Protein AF-A0A8B6D2C5-F1 (afdb_monomer)

Sequence (75 aa):
MVDILRQHLTKIKAPFGGEKVFKDECAFSFDNPESETGLYVCMNRFIGLGKQFVEPYFKKTGNAVFLHIKRIRKE

Radius of gyration: 12.81 Å; Cα contacts (8 Å, |Δi|>4): 121; chains: 1; bounding box: 30×32×38 Å

Nearest PDB structures (foldseek):
  3ihp-assembly1_A  TM=9.878E-01  e=1.184E-07  Homo sapiens
  3ihp-assembly2_B  TM=9.498E-01  e=4.823E-07  Homo sapiens
  9fmd-assembly1_NO  TM=4.555E-01  e=6.938E-01  Homo sapiens
  8fgw-assembly1_A  TM=4.450E-01  e=9.693E-01  Homo sapiens
  1joc-assembly1_B  TM=4.458E-01  e=2.023E+00  Homo sapiens

InterPro domains:
  IPR013083 Zinc finger, RING/FYVE/PHD-type [G3DSA:3.30.40.10] (1-75)
  IPR041432 Ubiquitinyl hydrolase, variant UBP zinc finger [PF17807] (12-75)

Mean predicted aligned error: 3.48 Å

Secondary structure (DSSP, 8-state):
-HHHHHTTGGG-----SSS----SS-TTSS--TTSTT-EEEETTT--EE-HHHHHHHHHHH----EEEE------

Solvent-accessible surface area (backbone atoms only — not comparable to full-atom values): 4518 Å² total; per-residue (Å²): 115,69,70,67,51,63,79,48,52,91,55,56,57,81,83,87,78,88,63,76,68,39,76,68,45,18,82,88,49,89,34,16,27,68,39,97,79,12,23,33,26,31,34,67,73,31,45,18,26,26,68,88,47,46,62,62,48,24,76,73,67,72,58,87,57,59,51,77,41,68,55,77,89,79,132

Foldseek 3Di:
DVVVVVVQVVQADDDPPPADAAQAAAPVDRAHQAPPQGWWAQRRRNGIHGPVCLVVVCVVPVRNDTDGHHDDDDD

pLDDT: mean 94.33, std 6.95, range [56.78, 98.56]

Organism: Mytilus galloprovincialis (NCBI:txid29158)

Structure (mmCIF, N/CA/C/O backbone):
data_AF-A0A8B6D2C5-F1
#
_entry.id   AF-A0A8B6D2C5-F1
#
loop_
_atom_site.group_PDB
_atom_site.id
_atom_site.type_symbol
_atom_site.label_atom_id
_atom_site.label_alt_id
_atom_site.label_comp_id
_atom_site.label_asym_id
_atom_site.label_entity_id
_atom_site.label_seq_id
_atom_site.pdbx_PDB_ins_code
_atom_site.Cartn_x
_atom_site.Cartn_y
_atom_site.Cartn_z
_atom_site.occupancy
_atom_site.B_iso_or_equiv
_atom_site.auth_seq_id
_atom_site.auth_comp_id
_atom_site.auth_asym_id
_atom_site.auth_atom_id
_atom_site.pdbx_PDB_model_num
ATOM 1 N N . MET A 1 1 ? -5.730 -19.835 -1.671 1.00 56.78 1 MET A N 1
ATOM 2 C CA . MET A 1 1 ? -5.347 -18.549 -1.027 1.00 56.78 1 MET A CA 1
ATOM 3 C C . MET A 1 1 ? -3.829 -18.376 -0.989 1.00 56.78 1 MET A C 1
ATOM 5 O O . MET A 1 1 ? -3.340 -17.372 -1.487 1.00 56.78 1 MET A O 1
ATOM 9 N N . VAL A 1 2 ? -3.072 -19.368 -0.502 1.00 66.50 2 VAL A N 1
ATOM 10 C CA . VAL A 1 2 ? -1.593 -19.358 -0.542 1.00 66.50 2 VAL A CA 1
ATOM 11 C C . VAL A 1 2 ? -1.044 -19.364 -1.980 1.00 66.50 2 VAL A C 1
ATOM 13 O O . VAL A 1 2 ? -0.016 -18.751 -2.248 1.00 66.50 2 VAL A O 1
ATOM 16 N N . ASP A 1 3 ? -1.755 -19.977 -2.931 1.00 82.00 3 ASP 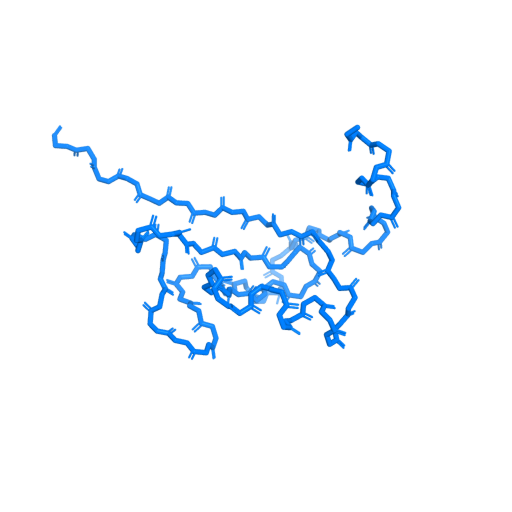A N 1
ATOM 17 C CA . ASP A 1 3 ? -1.292 -20.111 -4.324 1.00 82.00 3 ASP A CA 1
ATOM 18 C C . ASP A 1 3 ? -1.198 -18.793 -5.095 1.00 82.00 3 ASP A C 1
ATOM 20 O O . ASP A 1 3 ? -0.317 -18.639 -5.935 1.00 82.00 3 ASP A O 1
ATOM 24 N N . ILE A 1 4 ? -2.052 -17.818 -4.774 1.00 87.94 4 ILE A N 1
ATOM 25 C CA . ILE A 1 4 ? -1.990 -16.479 -5.378 1.00 87.94 4 ILE A CA 1
ATOM 26 C C . ILE A 1 4 ? -0.791 -15.717 -4.805 1.00 87.94 4 ILE A C 1
ATOM 28 O O . ILE A 1 4 ? -0.045 -15.075 -5.538 1.00 87.94 4 ILE A O 1
ATOM 32 N N . LEU A 1 5 ? -0.544 -15.846 -3.496 1.00 89.75 5 LEU A N 1
ATOM 33 C CA . LEU A 1 5 ? 0.608 -15.222 -2.849 1.00 89.75 5 LEU A CA 1
ATOM 34 C C . LEU A 1 5 ? 1.934 -15.762 -3.404 1.00 89.75 5 LEU A C 1
ATOM 36 O O . LEU A 1 5 ? 2.853 -14.978 -3.640 1.00 89.75 5 LEU A O 1
ATOM 40 N N . ARG A 1 6 ? 2.019 -17.076 -3.671 1.00 92.94 6 ARG A N 1
ATOM 41 C CA . ARG A 1 6 ? 3.213 -17.740 -4.236 1.00 92.94 6 ARG A CA 1
ATOM 42 C C . ARG A 1 6 ? 3.724 -17.066 -5.512 1.00 92.94 6 ARG A C 1
ATOM 44 O O . ARG A 1 6 ? 4.932 -16.927 -5.671 1.00 92.94 6 ARG A O 1
ATOM 51 N N . GLN A 1 7 ? 2.826 -16.581 -6.370 1.00 92.75 7 GLN A N 1
ATOM 52 C CA . GLN A 1 7 ? 3.176 -15.917 -7.635 1.00 92.75 7 GLN A CA 1
ATOM 53 C C . GLN A 1 7 ? 3.861 -14.555 -7.441 1.00 92.75 7 GLN A C 1
ATOM 55 O O . GLN A 1 7 ? 4.494 -14.037 -8.360 1.00 92.75 7 GLN A O 1
ATOM 60 N N . HIS A 1 8 ? 3.749 -13.966 -6.249 1.00 93.81 8 HIS A N 1
ATOM 61 C CA . HIS A 1 8 ? 4.248 -12.625 -5.954 1.00 93.81 8 HIS A CA 1
ATOM 62 C C . HIS A 1 8 ? 5.388 -12.597 -4.930 1.00 93.81 8 HIS A C 1
ATOM 64 O O . HIS A 1 8 ? 5.946 -11.524 -4.694 1.00 93.81 8 HIS A O 1
ATOM 70 N N . LEU A 1 9 ? 5.776 -13.747 -4.359 1.00 93.19 9 LEU A N 1
ATOM 71 C CA . LEU A 1 9 ? 6.812 -13.833 -3.319 1.00 93.19 9 LEU A CA 1
ATOM 72 C C . LEU A 1 9 ? 8.150 -13.223 -3.753 1.00 93.19 9 LEU A C 1
ATOM 74 O O . LEU A 1 9 ? 8.800 -12.558 -2.955 1.00 93.19 9 LEU A O 1
ATOM 78 N N . THR A 1 10 ? 8.532 -13.366 -5.024 1.00 94.25 1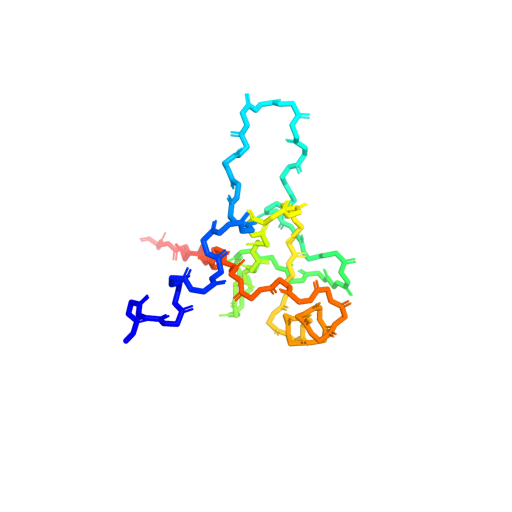0 THR A N 1
ATOM 79 C CA . THR A 1 10 ? 9.792 -12.821 -5.566 1.00 94.25 10 THR A CA 1
ATOM 80 C C . THR A 1 10 ? 9.858 -11.291 -5.557 1.00 94.25 10 THR A C 1
ATOM 82 O O . THR A 1 10 ? 10.943 -10.723 -5.673 1.00 94.25 10 THR A O 1
ATOM 85 N N . LYS A 1 11 ? 8.715 -10.607 -5.418 1.00 94.06 11 LYS A N 1
ATOM 86 C CA . LYS A 1 11 ? 8.633 -9.143 -5.314 1.00 94.06 11 LYS A CA 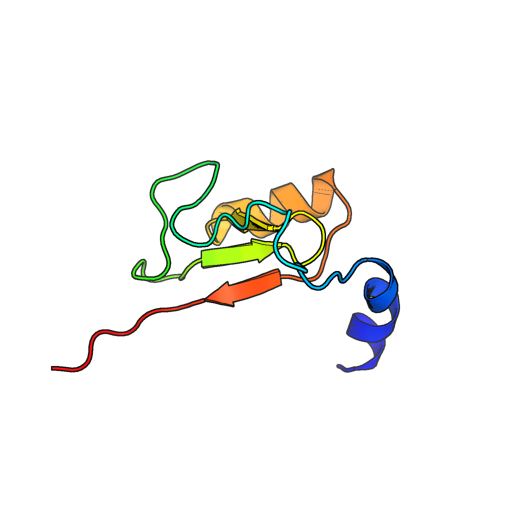1
ATOM 87 C C . LYS A 1 11 ? 8.521 -8.646 -3.870 1.00 94.06 11 LYS A C 1
ATOM 89 O O . LYS A 1 11 ? 8.539 -7.436 -3.664 1.00 94.06 11 LYS A O 1
ATOM 94 N N . ILE A 1 12 ? 8.386 -9.529 -2.882 1.00 95.56 12 ILE A N 1
ATOM 95 C CA . ILE A 1 12 ? 8.312 -9.149 -1.467 1.00 95.56 12 ILE A CA 1
ATOM 96 C C . ILE A 1 12 ? 9.733 -8.944 -0.942 1.00 95.56 12 ILE A C 1
ATOM 98 O O . ILE A 1 12 ? 10.595 -9.804 -1.111 1.00 95.56 12 ILE A O 1
ATOM 102 N N . LYS A 1 13 ? 9.973 -7.810 -0.288 1.00 95.06 13 LYS A N 1
ATOM 103 C CA . LYS A 1 13 ? 11.250 -7.460 0.335 1.00 95.06 13 LYS A CA 1
ATOM 104 C C . LYS A 1 13 ? 11.035 -7.128 1.806 1.00 95.06 13 LYS A C 1
ATOM 106 O O . LYS A 1 13 ? 10.003 -6.573 2.179 1.00 95.06 13 LYS A O 1
ATOM 111 N N . ALA A 1 14 ? 12.028 -7.445 2.629 1.00 94.31 14 ALA A N 1
ATOM 112 C CA . ALA A 1 14 ? 12.124 -6.936 3.990 1.00 94.31 14 ALA A CA 1
ATOM 113 C C . ALA A 1 14 ? 13.035 -5.695 3.983 1.00 94.31 14 ALA A C 1
ATOM 115 O O . ALA A 1 14 ? 14.079 -5.742 3.331 1.00 94.31 14 ALA A O 1
ATOM 116 N N . PRO A 1 15 ? 12.661 -4.588 4.646 1.00 92.69 15 PRO A N 1
ATOM 117 C CA . PRO A 1 15 ? 13.568 -3.461 4.833 1.00 92.69 15 PRO A CA 1
ATOM 118 C C . PRO A 1 15 ? 14.643 -3.840 5.863 1.00 92.69 15 PRO A C 1
ATOM 120 O O . PRO A 1 15 ? 14.309 -4.350 6.935 1.00 92.69 15 PRO A O 1
ATOM 123 N N . PHE A 1 16 ? 15.916 -3.579 5.561 1.00 89.94 16 PHE A N 1
ATOM 124 C CA . PHE A 1 16 ? 17.052 -3.930 6.435 1.00 89.94 16 PHE A CA 1
ATOM 125 C C . PHE A 1 16 ? 17.712 -2.706 7.091 1.00 89.94 16 PHE A C 1
ATOM 127 O O . PHE A 1 16 ? 18.768 -2.818 7.707 1.00 89.94 16 PHE A O 1
ATOM 134 N N . GLY A 1 17 ? 17.067 -1.538 7.002 1.00 85.75 17 GLY A N 1
ATOM 135 C CA . GLY A 1 17 ? 17.414 -0.334 7.765 1.00 85.75 17 GLY A CA 1
ATOM 136 C C . GLY A 1 17 ? 17.986 0.817 6.935 1.00 85.75 17 GLY A C 1
ATOM 137 O O . GLY A 1 17 ? 18.064 1.932 7.440 1.00 85.75 17 GLY A O 1
ATOM 138 N N . GLY A 1 18 ? 18.333 0.586 5.665 1.00 88.19 18 GLY A N 1
ATOM 139 C CA . GLY A 1 18 ? 18.760 1.649 4.742 1.00 88.19 18 GLY A CA 1
ATOM 140 C C . GLY A 1 18 ? 17.605 2.275 3.954 1.00 88.19 18 GLY A C 1
ATOM 141 O O . GLY A 1 18 ? 17.716 3.386 3.434 1.00 88.19 18 GLY A O 1
ATOM 142 N N . GLU A 1 19 ? 16.487 1.564 3.845 1.00 93.19 19 GLU A N 1
ATOM 143 C CA . GLU A 1 19 ? 15.345 1.969 3.039 1.00 93.19 19 GLU A CA 1
ATOM 144 C C . GLU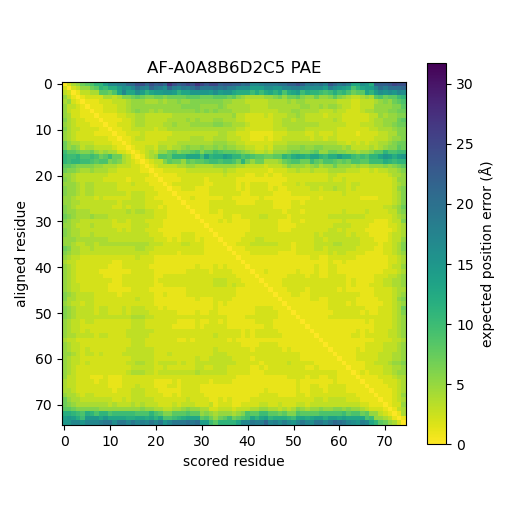 A 1 19 ? 14.356 2.828 3.828 1.00 93.19 19 GLU A C 1
ATOM 146 O O . GLU A 1 19 ? 14.001 2.539 4.970 1.00 93.19 19 GLU A O 1
ATOM 151 N N . LYS A 1 20 ? 13.832 3.869 3.176 1.00 94.50 20 LYS A N 1
ATOM 152 C CA . LYS A 1 20 ? 12.714 4.644 3.718 1.00 94.50 20 LYS A CA 1
ATOM 153 C C . LYS A 1 20 ? 11.424 3.841 3.586 1.00 94.50 20 LYS A C 1
ATOM 155 O O . LYS A 1 20 ? 11.074 3.411 2.488 1.00 94.50 20 LYS A O 1
ATOM 160 N N . VAL A 1 21 ? 10.706 3.692 4.697 1.00 96.69 21 VAL A N 1
ATOM 161 C CA . VAL A 1 21 ? 9.396 3.034 4.750 1.00 96.69 21 VAL A CA 1
ATOM 162 C C . VAL A 1 21 ? 8.328 4.077 5.061 1.00 96.69 21 VAL A C 1
ATOM 164 O O . VAL A 1 21 ? 8.238 4.567 6.184 1.00 96.69 21 VAL A O 1
ATOM 167 N N . PHE A 1 22 ? 7.507 4.411 4.067 1.00 96.81 22 PHE A N 1
ATOM 168 C CA . PHE A 1 22 ? 6.448 5.416 4.170 1.00 96.81 22 PHE A CA 1
ATOM 169 C C . PHE A 1 22 ? 5.181 4.788 4.766 1.00 96.81 22 PHE A C 1
ATOM 171 O O . PHE A 1 22 ? 4.267 4.399 4.042 1.00 96.81 22 PHE A O 1
ATOM 178 N N . LYS A 1 23 ? 5.155 4.625 6.093 1.00 96.44 23 LYS A N 1
ATOM 179 C CA . LYS A 1 23 ? 4.070 3.946 6.832 1.00 96.44 23 LYS A CA 1
ATOM 180 C C . LYS A 1 23 ? 3.143 4.880 7.619 1.00 96.44 23 LYS A C 1
ATOM 182 O O . LYS A 1 23 ? 2.277 4.389 8.341 1.00 96.44 23 LYS A O 1
ATOM 187 N N . ASP A 1 24 ? 3.353 6.188 7.509 1.00 97.44 24 ASP A N 1
ATOM 188 C CA . ASP A 1 24 ? 2.648 7.185 8.318 1.00 97.44 24 ASP A CA 1
ATOM 189 C C . ASP A 1 24 ? 1.547 7.916 7.539 1.00 97.44 24 ASP A C 1
ATOM 191 O O . ASP A 1 24 ? 0.527 8.240 8.132 1.00 97.44 24 ASP A O 1
ATOM 195 N N . GLU A 1 25 ? 1.691 8.089 6.221 1.00 97.81 25 GLU A N 1
ATOM 196 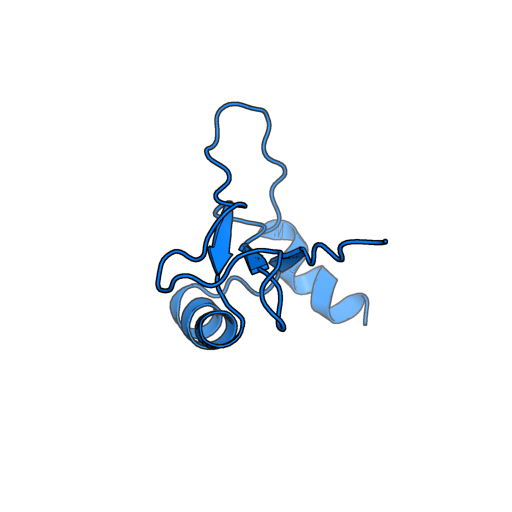C CA . GLU A 1 25 ? 0.708 8.768 5.363 1.00 97.81 25 GLU A CA 1
ATOM 197 C C . GLU A 1 25 ? 0.742 8.216 3.925 1.00 97.81 25 GLU A C 1
ATOM 199 O O . GLU A 1 25 ? 1.746 7.649 3.473 1.00 97.81 25 GLU A O 1
ATOM 204 N N . CYS A 1 26 ? -0.368 8.353 3.202 1.00 97.94 26 CYS A N 1
ATOM 205 C CA . CYS A 1 26 ? -0.487 8.003 1.796 1.00 97.94 26 CYS A CA 1
ATOM 206 C C . CYS A 1 26 ? 0.289 8.976 0.894 1.00 97.94 26 CYS A C 1
ATOM 208 O O . CYS A 1 26 ? 0.217 10.187 1.026 1.00 97.94 26 CYS A O 1
ATOM 210 N N . ALA A 1 27 ? 0.956 8.450 -0.135 1.00 97.56 27 ALA A N 1
ATOM 211 C CA . ALA A 1 27 ? 1.685 9.275 -1.102 1.00 97.56 27 ALA A CA 1
ATOM 212 C C . ALA A 1 27 ? 0.815 10.195 -1.995 1.00 97.56 27 ALA A C 1
ATOM 214 O O . ALA A 1 27 ? 1.359 11.033 -2.708 1.00 97.56 27 ALA A O 1
ATOM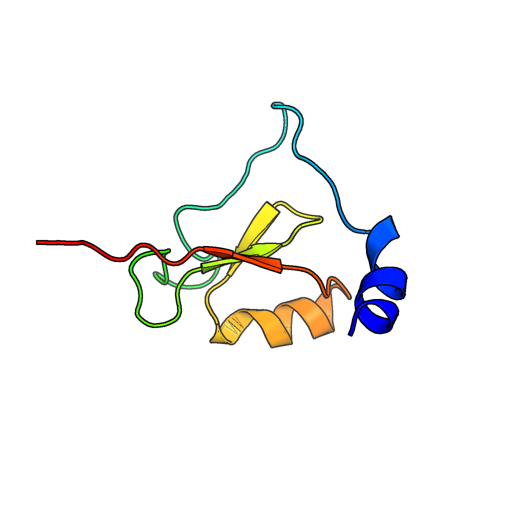 215 N N . PHE A 1 28 ? -0.509 10.011 -2.014 1.00 96.81 28 PHE A N 1
ATOM 216 C CA . PHE A 1 28 ? -1.441 10.718 -2.908 1.00 96.81 28 PHE A CA 1
ATOM 217 C C . PHE A 1 28 ? -2.609 11.396 -2.176 1.00 96.81 28 PHE A C 1
ATOM 219 O O . PHE A 1 28 ? -3.441 12.033 -2.817 1.00 96.81 28 PHE A O 1
ATOM 226 N N . SER A 1 29 ? -2.715 11.227 -0.858 1.00 96.75 29 SER A N 1
ATOM 227 C CA . SER A 1 29 ? -3.800 11.771 -0.034 1.00 96.75 29 SER A CA 1
ATOM 228 C C . SER A 1 29 ? -3.379 11.810 1.430 1.00 96.75 29 SER A C 1
ATOM 230 O O . SER A 1 29 ? -2.361 11.230 1.780 1.00 96.75 29 SER A O 1
ATOM 232 N N . PHE A 1 30 ? -4.209 12.392 2.289 1.00 97.25 30 PHE A N 1
ATOM 233 C CA . PHE A 1 30 ? -3.975 12.434 3.736 1.00 97.25 30 PHE A CA 1
ATOM 234 C C . PHE A 1 30 ? -4.426 11.164 4.482 1.00 97.25 30 PHE A C 1
ATOM 236 O O . PHE A 1 30 ? -4.488 11.159 5.711 1.00 97.25 30 PHE A O 1
ATOM 243 N N . ASP A 1 31 ? -4.763 10.086 3.759 1.00 97.75 31 ASP A N 1
ATOM 244 C CA . ASP A 1 31 ? -5.062 8.794 4.378 1.00 97.75 31 ASP A CA 1
ATOM 245 C C . ASP A 1 31 ? -3.847 8.298 5.172 1.00 97.75 31 ASP A C 1
ATOM 247 O O . ASP A 1 31 ? -2.718 8.284 4.680 1.00 97.75 31 ASP A O 1
ATOM 251 N N . ASN A 1 32 ? -4.084 7.840 6.393 1.00 97.62 32 ASN A N 1
ATOM 252 C CA . ASN A 1 32 ? -3.066 7.358 7.314 1.00 97.62 32 ASN A CA 1
ATOM 253 C C . ASN A 1 32 ? -3.570 6.083 8.027 1.00 97.62 32 ASN A C 1
ATOM 255 O O . ASN A 1 32 ? -4.692 5.628 7.781 1.00 97.62 32 ASN A O 1
ATOM 259 N N . PRO A 1 33 ? -2.769 5.443 8.896 1.00 98.00 33 PRO A N 1
ATOM 260 C CA . PRO A 1 33 ? -3.204 4.227 9.577 1.00 98.00 33 PRO A CA 1
ATOM 261 C C . PRO A 1 33 ? -4.448 4.381 10.468 1.00 98.00 33 PRO A C 1
ATOM 263 O O . PRO A 1 33 ? -5.079 3.371 10.768 1.00 98.00 33 PRO A O 1
ATOM 266 N N . GLU A 1 34 ? -4.791 5.592 10.909 1.00 96.56 34 GLU A N 1
ATOM 267 C CA . GLU A 1 34 ? -5.974 5.896 11.733 1.00 96.56 34 GLU A CA 1
ATOM 268 C C . GLU A 1 34 ? -7.221 6.204 10.890 1.00 96.56 34 GLU A C 1
ATOM 270 O O . GLU A 1 34 ? -8.337 6.178 11.409 1.00 96.56 34 GLU A O 1
ATOM 275 N N . SER A 1 35 ? -7.064 6.441 9.584 1.00 96.38 35 SER A N 1
ATOM 276 C CA . SER A 1 35 ? -8.185 6.578 8.654 1.00 96.38 35 SER A CA 1
ATOM 277 C C . SER A 1 35 ? -9.066 5.324 8.659 1.00 96.38 35 SER A C 1
ATOM 279 O O . SER A 1 35 ? -8.599 4.204 8.877 1.00 96.38 35 SER A O 1
ATOM 281 N N . GLU A 1 36 ? -10.350 5.484 8.328 1.00 95.69 36 GLU A N 1
ATOM 282 C CA . GLU A 1 36 ? -11.344 4.398 8.351 1.00 95.69 36 GLU A CA 1
ATOM 283 C C . GLU A 1 36 ? -10.876 3.138 7.594 1.00 95.69 36 GLU A C 1
ATOM 285 O O . GLU A 1 36 ? -11.064 2.000 8.049 1.00 95.69 36 GLU A O 1
ATOM 290 N N . THR A 1 37 ? -10.207 3.342 6.455 1.00 96.75 37 THR A N 1
ATOM 291 C CA . THR A 1 37 ? -9.719 2.266 5.584 1.00 96.75 37 THR A CA 1
ATOM 292 C C . THR A 1 37 ? -8.285 1.810 5.881 1.00 96.75 37 THR A C 1
ATOM 294 O O . THR A 1 37 ? -7.859 0.791 5.330 1.00 96.75 37 THR A O 1
ATOM 297 N N . GLY A 1 38 ? -7.575 2.488 6.789 1.00 97.38 38 GLY A N 1
ATOM 298 C CA . GLY A 1 38 ? -6.160 2.279 7.099 1.00 97.38 38 GLY A CA 1
ATOM 299 C C . GLY A 1 38 ? -5.214 2.640 5.948 1.00 97.38 38 GLY A C 1
ATOM 300 O O . GLY A 1 38 ? -5.607 3.241 4.949 1.00 97.38 38 GLY A O 1
ATOM 301 N N . LEU A 1 39 ? -3.956 2.217 6.077 1.00 98.50 39 LEU A N 1
ATOM 302 C CA . L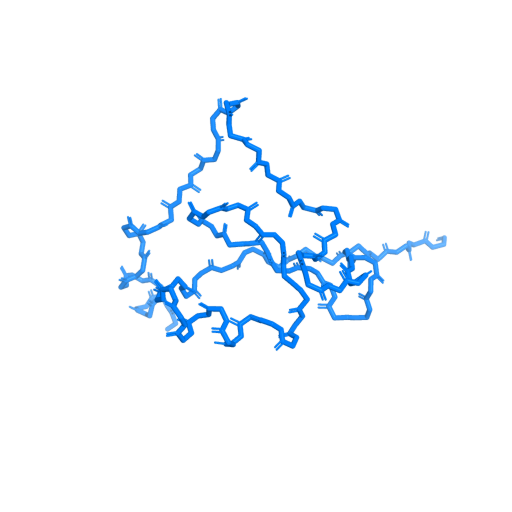EU A 1 39 ? -2.891 2.470 5.107 1.00 98.50 39 LEU A CA 1
ATOM 303 C C . LEU A 1 39 ? -2.321 1.155 4.559 1.00 98.50 39 LEU A C 1
ATOM 305 O O . LEU A 1 39 ? -2.069 0.213 5.309 1.00 98.50 39 LEU A O 1
ATOM 309 N N . TYR A 1 40 ? -2.077 1.093 3.253 1.00 98.56 40 TYR A N 1
ATOM 310 C CA . TYR A 1 40 ? -1.533 -0.072 2.555 1.00 98.56 40 TYR A CA 1
ATOM 311 C C . TYR A 1 40 ? -0.095 0.209 2.129 1.00 98.56 40 TYR A C 1
ATOM 313 O O . TYR A 1 40 ? 0.152 1.028 1.245 1.00 98.56 40 TYR A O 1
ATOM 321 N N . VAL A 1 41 ? 0.867 -0.480 2.737 1.00 98.25 41 VAL A N 1
ATOM 322 C CA . VAL A 1 41 ? 2.293 -0.310 2.439 1.00 98.25 41 VAL A CA 1
ATOM 323 C C . VAL A 1 41 ? 2.740 -1.367 1.435 1.00 98.25 41 VAL A C 1
ATOM 325 O O . VAL A 1 41 ? 2.641 -2.564 1.696 1.00 98.25 41 VAL A O 1
ATOM 328 N N . CYS A 1 42 ? 3.253 -0.951 0.278 1.00 97.88 42 CYS A N 1
ATOM 329 C CA . CYS A 1 42 ? 3.755 -1.882 -0.734 1.00 97.88 42 CYS A CA 1
ATOM 330 C C . CYS A 1 42 ? 4.988 -2.648 -0.227 1.00 97.88 42 CYS A C 1
ATOM 332 O O . CYS A 1 42 ? 6.008 -2.036 0.088 1.00 97.88 42 CYS A O 1
ATOM 334 N N . MET A 1 43 ? 4.948 -3.983 -0.259 1.00 97.19 43 MET A N 1
ATOM 335 C CA . MET A 1 43 ? 6.037 -4.839 0.239 1.00 97.19 43 MET A CA 1
ATOM 336 C C . MET A 1 43 ? 7.287 -4.889 -0.665 1.00 97.19 43 MET A C 1
ATOM 338 O O . MET A 1 43 ? 8.247 -5.571 -0.333 1.00 97.19 43 MET A O 1
ATOM 342 N N . ASN A 1 44 ? 7.293 -4.192 -1.807 1.00 96.69 44 ASN A N 1
ATOM 343 C CA . ASN A 1 44 ? 8.453 -4.105 -2.712 1.00 96.69 44 ASN A CA 1
ATOM 344 C C . ASN A 1 44 ? 9.127 -2.722 -2.681 1.00 96.69 44 ASN A C 1
ATOM 346 O O . ASN A 1 44 ? 10.345 -2.601 -2.794 1.00 96.69 44 ASN A O 1
ATOM 350 N N . ARG A 1 45 ? 8.316 -1.658 -2.601 1.00 95.94 45 ARG A N 1
ATOM 351 C CA . ARG A 1 45 ? 8.758 -0.255 -2.723 1.00 95.94 45 ARG A CA 1
ATOM 352 C C . ARG A 1 45 ? 8.591 0.555 -1.438 1.00 95.94 45 ARG A C 1
ATOM 354 O O . ARG A 1 45 ? 8.979 1.715 -1.426 1.00 95.94 45 ARG A O 1
ATOM 361 N N . PHE A 1 46 ? 7.989 -0.037 -0.408 1.00 97.38 46 PHE A N 1
ATOM 362 C CA . PHE A 1 46 ? 7.766 0.557 0.911 1.00 97.38 46 PHE A CA 1
ATOM 363 C C . PHE A 1 46 ? 7.016 1.900 0.897 1.00 97.38 46 PHE A C 1
ATOM 365 O O . PHE A 1 46 ? 7.199 2.725 1.786 1.00 97.38 46 PHE A O 1
ATOM 372 N N . ILE A 1 47 ? 6.156 2.110 -0.105 1.00 97.50 47 ILE A N 1
ATOM 373 C CA . ILE A 1 47 ? 5.291 3.289 -0.235 1.00 97.50 47 ILE A CA 1
ATOM 374 C C . ILE A 1 47 ? 3.918 3.025 0.392 1.00 97.50 47 ILE A C 1
ATOM 376 O O . ILE A 1 47 ? 3.340 1.961 0.157 1.00 97.50 47 ILE A O 1
ATOM 380 N N . GLY A 1 48 ? 3.410 3.983 1.166 1.00 98.19 48 GLY A N 1
ATOM 381 C CA . GLY A 1 48 ? 2.076 3.961 1.761 1.00 98.19 48 GLY A CA 1
ATOM 382 C C . GLY A 1 48 ? 1.009 4.489 0.804 1.00 98.19 48 GLY A C 1
ATOM 383 O O . GLY A 1 48 ? 1.193 5.513 0.141 1.00 98.19 48 GLY A O 1
ATOM 384 N N . LEU A 1 49 ? -0.117 3.787 0.724 1.00 98.56 49 LEU A N 1
ATOM 385 C CA . LEU A 1 49 ? -1.249 4.113 -0.140 1.00 98.56 49 LEU A CA 1
ATOM 386 C C . LEU A 1 49 ? -2.562 4.007 0.637 1.00 98.56 49 LEU A C 1
ATOM 388 O O . LEU A 1 49 ? -2.789 3.029 1.345 1.00 98.56 49 LEU A O 1
ATOM 392 N N . GLY A 1 50 ? -3.448 4.982 0.459 1.00 98.25 50 GLY A N 1
ATOM 393 C CA . GLY A 1 50 ? -4.848 4.877 0.856 1.00 98.25 50 GLY A CA 1
ATOM 394 C C . GLY A 1 50 ? -5.584 3.875 -0.034 1.00 98.25 50 GLY A C 1
ATOM 395 O O . GLY A 1 50 ? -5.162 3.611 -1.168 1.00 98.25 50 GLY A O 1
ATOM 396 N N . LYS A 1 51 ? -6.696 3.315 0.459 1.00 98.06 51 LYS A N 1
ATOM 397 C CA . LYS A 1 51 ? -7.438 2.222 -0.206 1.00 98.06 51 LYS A CA 1
ATOM 398 C C . LYS A 1 51 ? -7.753 2.514 -1.679 1.00 98.06 51 LYS A C 1
ATOM 400 O O . LYS A 1 51 ? -7.581 1.642 -2.527 1.00 98.06 51 LYS A O 1
ATOM 405 N N . GLN A 1 52 ? -8.155 3.746 -1.987 1.00 97.88 52 GLN A N 1
ATOM 406 C CA . GLN A 1 52 ? -8.514 4.187 -3.342 1.00 97.88 52 GLN A CA 1
ATOM 407 C C . GLN A 1 52 ? -7.341 4.163 -4.344 1.00 97.88 52 GLN A C 1
ATOM 409 O O . GLN A 1 52 ? -7.560 4.069 -5.550 1.00 97.88 52 GLN A O 1
ATOM 414 N N . PHE A 1 53 ? -6.091 4.201 -3.867 1.00 98.12 53 PHE A N 1
ATOM 415 C CA . PHE A 1 53 ? -4.894 4.247 -4.717 1.00 98.12 53 PHE A CA 1
ATOM 416 C C . PHE A 1 53 ? -4.199 2.892 -4.888 1.00 98.12 53 PHE A C 1
ATOM 418 O O . PHE A 1 53 ? -3.312 2.773 -5.735 1.00 98.12 53 PHE A O 1
ATOM 425 N N . VAL A 1 54 ? -4.607 1.858 -4.142 1.00 97.88 54 VAL A N 1
ATOM 426 C CA . VAL A 1 54 ? -3.991 0.520 -4.205 1.00 97.88 54 VAL A CA 1
ATOM 427 C C . VAL A 1 54 ? -4.175 -0.115 -5.581 1.00 97.88 54 VAL A C 1
ATOM 429 O O . VAL A 1 54 ? -3.201 -0.542 -6.199 1.00 97.88 54 VAL A O 1
ATOM 432 N N . GLU A 1 55 ? -5.405 -0.146 -6.099 1.00 97.75 55 GLU A N 1
ATOM 433 C CA . GLU A 1 55 ? -5.691 -0.762 -7.397 1.00 97.75 55 GLU A CA 1
ATOM 434 C C . GLU A 1 55 ? -5.023 -0.010 -8.567 1.00 97.75 55 GLU A C 1
ATOM 436 O O . GLU A 1 55 ? -4.345 -0.660 -9.372 1.00 97.75 55 GLU A O 1
ATOM 441 N N . PRO A 1 56 ? -5.110 1.334 -8.671 1.00 97.81 56 PRO A N 1
ATOM 442 C CA . PRO A 1 56 ? -4.349 2.078 -9.671 1.00 97.81 56 PRO A CA 1
ATOM 443 C C . PRO A 1 56 ? -2.837 1.834 -9.587 1.00 97.81 56 PRO A C 1
ATOM 445 O O . PRO A 1 56 ? -2.174 1.701 -10.618 1.00 97.81 56 PRO A O 1
ATOM 448 N N . TYR A 1 57 ? -2.274 1.750 -8.377 1.00 97.94 57 TYR A N 1
ATOM 449 C CA . TYR A 1 57 ? -0.850 1.478 -8.186 1.00 97.94 57 TYR A CA 1
ATOM 450 C C . TYR A 1 57 ? -0.465 0.061 -8.626 1.00 97.94 57 TYR A C 1
ATOM 452 O O . TYR A 1 57 ? 0.559 -0.121 -9.293 1.00 97.94 57 TYR A O 1
ATOM 460 N N . PHE A 1 58 ? -1.292 -0.939 -8.309 1.00 97.12 58 PHE A N 1
ATOM 461 C CA . PHE A 1 58 ? -1.119 -2.307 -8.793 1.00 97.12 58 PHE A CA 1
ATOM 462 C C . PHE A 1 58 ? -1.138 -2.356 -10.324 1.00 97.12 58 PHE A C 1
ATOM 464 O O . PHE A 1 58 ? -0.194 -2.878 -10.914 1.00 97.12 58 PHE A O 1
ATOM 471 N N . LYS A 1 59 ? -2.135 -1.739 -10.973 1.00 97.88 59 LYS A N 1
ATOM 472 C CA . LYS A 1 59 ? -2.230 -1.689 -12.445 1.00 97.88 59 LYS A CA 1
ATOM 473 C C . LYS A 1 59 ? -0.990 -1.058 -13.091 1.00 97.88 59 LYS A C 1
ATOM 475 O O . LYS A 1 59 ? -0.564 -1.508 -14.147 1.00 97.88 59 LYS A O 1
ATOM 480 N N . LYS A 1 60 ? -0.388 -0.049 -12.449 1.00 97.31 60 LYS A N 1
ATOM 481 C CA . LYS A 1 60 ? 0.812 0.642 -12.958 1.00 97.31 60 LYS A 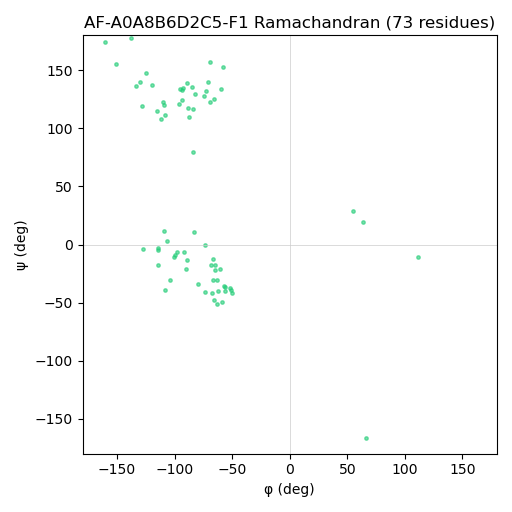CA 1
ATOM 482 C C . LYS A 1 60 ? 2.124 -0.110 -12.715 1.00 97.31 60 LYS A C 1
ATOM 484 O O . LYS A 1 60 ? 3.040 0.011 -13.518 1.00 97.31 60 LYS A O 1
ATOM 489 N N . THR A 1 61 ? 2.259 -0.830 -11.600 1.00 96.56 61 THR A N 1
ATOM 490 C CA . THR A 1 61 ? 3.559 -1.381 -11.150 1.00 96.56 61 THR A CA 1
ATOM 491 C C . THR A 1 61 ? 3.628 -2.907 -11.151 1.00 96.56 61 THR A C 1
ATOM 493 O O . THR A 1 61 ? 4.711 -3.488 -11.050 1.00 96.56 61 THR A O 1
ATOM 496 N N . GLY A 1 62 ? 2.478 -3.578 -11.198 1.00 95.38 62 GLY A N 1
ATOM 497 C CA . GLY A 1 62 ? 2.364 -5.020 -11.003 1.00 95.38 62 GLY A CA 1
ATOM 498 C C . GLY A 1 62 ? 2.785 -5.491 -9.605 1.00 95.38 62 GLY A C 1
ATOM 499 O O . GLY A 1 62 ? 3.138 -6.663 -9.447 1.00 95.38 62 GLY A O 1
ATOM 500 N N . ASN A 1 63 ? 2.828 -4.600 -8.605 1.00 96.81 63 ASN A N 1
ATOM 501 C CA . ASN A 1 63 ? 3.043 -4.961 -7.203 1.00 96.81 63 ASN A CA 1
ATOM 502 C C . ASN A 1 63 ? 1.693 -5.282 -6.557 1.00 96.81 63 ASN A C 1
ATOM 504 O O . ASN A 1 63 ? 0.877 -4.385 -6.370 1.00 96.81 63 ASN A O 1
ATOM 508 N N . ALA A 1 64 ? 1.463 -6.556 -6.240 1.00 95.81 64 ALA A N 1
ATOM 509 C CA . ALA A 1 64 ? 0.169 -7.053 -5.765 1.00 95.81 64 ALA A CA 1
ATOM 510 C C . ALA A 1 64 ? 0.091 -7.257 -4.242 1.00 95.81 64 ALA A C 1
ATOM 512 O O . ALA A 1 64 ? -0.987 -7.507 -3.713 1.00 95.81 64 ALA A O 1
ATOM 513 N N . VAL A 1 65 ? 1.223 -7.182 -3.532 1.00 97.00 65 VAL A N 1
ATOM 514 C CA . VAL A 1 65 ? 1.299 -7.498 -2.098 1.00 97.00 65 VAL A CA 1
ATOM 515 C C . VAL A 1 65 ? 1.535 -6.229 -1.288 1.00 97.00 65 VAL A C 1
ATOM 517 O O . VAL A 1 65 ? 2.535 -5.525 -1.477 1.00 97.00 65 VAL A O 1
ATOM 520 N N . PHE A 1 66 ? 0.615 -5.971 -0.362 1.00 97.75 66 PHE A N 1
ATOM 521 C CA . PHE A 1 66 ? 0.626 -4.813 0.521 1.00 97.75 66 PHE A CA 1
ATOM 522 C C . PHE A 1 66 ? 0.427 -5.258 1.968 1.00 97.75 66 PHE A C 1
ATOM 524 O O . PHE A 1 66 ? -0.395 -6.130 2.247 1.00 97.75 66 PHE A O 1
ATOM 531 N N . LEU A 1 67 ? 1.158 -4.634 2.885 1.00 97.44 67 LEU A N 1
ATOM 532 C CA . LEU A 1 67 ? 0.905 -4.722 4.315 1.00 97.44 67 LEU A CA 1
ATOM 533 C C . LEU A 1 67 ? -0.168 -3.697 4.683 1.00 97.44 67 LEU A C 1
ATOM 535 O O . LEU A 1 67 ? 0.045 -2.496 4.528 1.00 97.44 67 LEU A O 1
ATOM 539 N N . HIS A 1 68 ? 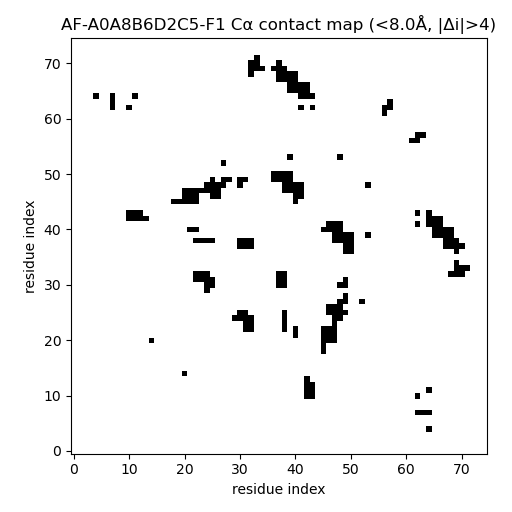-1.316 -4.164 5.164 1.00 98.06 68 HIS A N 1
ATOM 540 C CA . HIS A 1 68 ? -2.392 -3.291 5.625 1.00 98.06 68 HIS A CA 1
ATOM 541 C C . HIS A 1 68 ? -2.198 -2.943 7.103 1.00 98.06 68 HIS A C 1
ATOM 543 O O . HIS A 1 68 ? -2.208 -3.821 7.962 1.00 98.06 68 HIS A O 1
ATOM 549 N N . ILE A 1 69 ? -2.003 -1.658 7.392 1.00 97.88 69 ILE A N 1
ATOM 550 C CA . ILE A 1 69 ? -1.829 -1.121 8.739 1.00 97.88 69 ILE A CA 1
ATOM 551 C C . ILE A 1 69 ? -3.076 -0.316 9.092 1.00 97.88 69 ILE A C 1
ATOM 553 O O . ILE A 1 69 ? -3.388 0.682 8.443 1.00 97.88 69 ILE A O 1
ATOM 557 N N . LYS A 1 70 ? -3.761 -0.729 10.157 1.00 96.94 70 LYS A N 1
ATOM 558 C CA . LYS A 1 70 ? -4.889 -0.005 10.740 1.00 96.94 70 LYS A CA 1
ATOM 559 C C . LYS A 1 70 ? -4.648 0.177 12.236 1.00 96.94 70 LYS A C 1
ATOM 561 O O . LYS A 1 70 ? -4.495 -0.805 12.961 1.00 96.94 70 LYS A O 1
ATOM 566 N N . ARG A 1 71 ? -4.578 1.427 12.687 1.00 96.06 71 ARG A N 1
ATOM 567 C CA . ARG A 1 71 ? -4.457 1.804 14.098 1.00 96.06 71 ARG A CA 1
ATOM 568 C C . ARG A 1 71 ? -5.861 2.045 14.638 1.00 96.06 71 ARG A C 1
ATOM 570 O O . ARG A 1 71 ? -6.619 2.829 14.083 1.00 96.06 71 ARG A O 1
ATOM 577 N N . ILE A 1 72 ? -6.205 1.338 15.707 1.00 93.88 72 ILE A N 1
ATOM 578 C CA . ILE A 1 72 ? -7.480 1.494 16.406 1.00 93.88 72 ILE A CA 1
ATOM 579 C C . ILE A 1 72 ? -7.140 2.022 17.791 1.00 93.88 72 ILE A C 1
ATOM 581 O O . ILE A 1 72 ? -6.473 1.333 18.566 1.00 93.88 72 ILE A O 1
ATOM 585 N N . ARG A 1 73 ? -7.568 3.248 18.090 1.00 86.69 73 ARG A N 1
ATOM 586 C CA . ARG A 1 73 ? -7.445 3.800 19.436 1.00 86.69 73 ARG A CA 1
ATOM 587 C C . ARG A 1 73 ? -8.412 3.043 20.346 1.00 86.69 73 ARG A C 1
ATOM 589 O O . ARG A 1 73 ? -9.601 2.975 20.053 1.00 86.69 73 ARG A O 1
ATOM 596 N N . LYS A 1 74 ? -7.886 2.437 21.408 1.00 82.94 74 LYS A N 1
ATOM 597 C CA . LYS A 1 74 ? -8.696 1.912 22.509 1.00 82.94 74 LYS A CA 1
ATOM 598 C C . LYS A 1 74 ? -8.777 2.992 23.585 1.00 82.94 74 LYS A C 1
ATOM 600 O O . LYS A 1 74 ? -7.757 3.622 23.869 1.00 82.94 74 LYS A O 1
ATOM 605 N N . GLU A 1 75 ? -9.987 3.233 24.074 1.00 74.25 75 GLU A N 1
ATOM 606 C CA . GLU A 1 75 ? -10.267 4.072 25.246 1.00 74.25 75 GLU A CA 1
ATOM 607 C C . GLU A 1 75 ? -9.894 3.347 26.542 1.00 74.25 75 GLU A C 1
ATOM 609 O O . GLU A 1 75 ? -9.984 2.094 26.563 1.00 74.25 75 GLU A O 1
#